Protein AF-A0A0P1GLP6-F1 (afdb_monomer)

Foldseek 3Di:
DVVVVVVVVVVVVVVVVLVVLLVVLVCLLVVVVVVLVVCVVVVVVDDQWDFPPVLLVLLVVLSVLLVVLSVVLVVLVVVQVPDDPPDPVVVVSVVCNVVSSVVSNVSSVVSNVVSVVSRVVRTDGD

Secondary structure (DSSP, 8-state):
-HHHHHHHHHHHHHHHHHHHHHHHHHHHHHHHHHHHHHHHHHHHHH-SEE--HHHHHHHHHHHHHHHHHHHHHHHHHHHHHHSPTTSHHHHHHHHHHHHHHHHHHHHHHHHHHHHHHHHHHH-EE-

Solvent-accessible surface area (backbone atoms only — not comparable to full-atom values): 6677 Å² total; per-residue (Å²): 124,77,62,63,64,54,51,54,52,51,54,53,50,50,51,52,52,48,52,52,50,50,51,52,50,52,49,50,53,52,49,52,52,49,53,50,51,53,50,54,59,45,48,76,72,73,57,73,55,56,63,52,68,68,36,54,53,51,16,53,50,25,41,48,50,16,51,50,32,46,53,50,36,50,51,55,54,48,52,51,74,70,44,58,86,88,41,80,63,40,60,54,40,70,70,42,46,64,59,52,40,51,51,26,49,51,51,18,50,51,30,34,52,47,16,52,48,39,46,62,71,34,54,41,75,111

Organism: NCBI:txid340021

Radius of gyration: 19.82 Å; Cα contacts (8 Å, |Δi|>4): 82; chains: 1; bounding box: 40×20×65 Å

Mean predicted aligned error: 9.79 Å

Sequence (126 aa):
MLGENSEISRLEQANTLGLAYLRTMVTLNGGAILALLTFIGNAQAQTAFFVPLHTLRLSLACFLVALVSLLVALVVSYSFTATAPESRYSIFWNRWIVALNSILALMSLVTFALGVLFLLLGTSSK

pLDDT: mean 75.26, std 9.87, range [47.62, 90.25]

Nearest PDB structures (foldseek):
  5wkq-assembly1_A  TM=4.429E-01  e=1.193E+00  Shigella flexneri

Structure (mmCIF, N/CA/C/O backbone):
data_AF-A0A0P1GLP6-F1
#
_entry.id   AF-A0A0P1GLP6-F1
#
loop_
_atom_site.group_PDB
_atom_site.id
_atom_site.type_symbol
_atom_site.label_atom_id
_atom_site.label_alt_id
_atom_site.label_comp_id
_atom_site.label_asym_id
_atom_site.label_entity_id
_atom_site.label_seq_id
_atom_site.pdbx_PDB_ins_code
_atom_site.Cartn_x
_atom_site.Cartn_y
_atom_site.Cartn_z
_atom_site.occupancy
_atom_site.B_iso_or_equiv
_atom_site.auth_seq_id
_atom_site.auth_comp_id
_atom_site.auth_asym_id
_atom_site.auth_atom_id
_atom_site.pdbx_PDB_model_num
ATOM 1 N N . MET A 1 1 ? 5.410 8.426 -35.850 1.00 51.31 1 MET A N 1
ATOM 2 C CA . MET A 1 1 ? 5.324 9.532 -34.869 1.00 51.31 1 MET A CA 1
ATOM 3 C C . MET A 1 1 ? 4.026 9.563 -34.045 1.00 51.31 1 MET A C 1
ATOM 5 O O . MET A 1 1 ? 4.017 10.238 -33.031 1.00 51.31 1 MET A O 1
ATOM 9 N N . LEU A 1 2 ? 2.953 8.826 -34.382 1.00 54.62 2 LEU A N 1
ATOM 10 C CA . LEU A 1 2 ? 1.728 8.790 -33.549 1.00 54.62 2 LEU A CA 1
ATOM 11 C C . LEU A 1 2 ? 1.800 7.849 -32.324 1.00 54.62 2 LEU A C 1
ATOM 13 O O . LEU A 1 2 ? 1.033 8.028 -31.385 1.00 54.62 2 LEU A O 1
ATOM 17 N N . GLY A 1 3 ? 2.708 6.865 -32.310 1.00 53.06 3 GLY A N 1
ATOM 18 C CA . GLY A 1 3 ? 2.832 5.899 -31.206 1.00 53.06 3 GLY A CA 1
ATOM 19 C C . GLY A 1 3 ? 3.500 6.463 -29.947 1.00 53.06 3 GLY A C 1
ATOM 20 O O . GLY A 1 3 ? 3.042 6.193 -28.840 1.00 53.06 3 GLY A O 1
ATOM 21 N N . GLU A 1 4 ? 4.510 7.316 -30.119 1.00 52.94 4 GLU A N 1
ATOM 22 C CA . GLU A 1 4 ? 5.358 7.838 -29.035 1.00 52.94 4 GLU A CA 1
ATOM 23 C C . GLU A 1 4 ? 4.574 8.741 -28.064 1.00 52.94 4 GLU A C 1
ATOM 25 O O . GLU A 1 4 ? 4.648 8.573 -26.850 1.00 52.94 4 GLU A O 1
ATOM 30 N N . ASN A 1 5 ? 3.689 9.600 -28.589 1.00 56.19 5 ASN A N 1
ATOM 31 C CA . ASN A 1 5 ? 2.793 10.422 -27.763 1.00 56.19 5 ASN A CA 1
ATOM 32 C C . ASN A 1 5 ? 1.776 9.588 -26.959 1.00 56.19 5 ASN A C 1
ATOM 34 O O . ASN A 1 5 ? 1.352 10.001 -25.881 1.00 56.19 5 ASN A O 1
ATOM 38 N N . SER A 1 6 ? 1.379 8.412 -27.460 1.00 59.75 6 SER A N 1
ATOM 39 C CA . SER A 1 6 ? 0.425 7.539 -26.761 1.00 59.75 6 SER A CA 1
ATOM 40 C C . SER A 1 6 ? 1.073 6.746 -25.619 1.00 59.75 6 SER A C 1
ATOM 42 O O . SER A 1 6 ? 0.432 6.517 -24.592 1.00 59.75 6 SER A O 1
ATOM 44 N N . GLU A 1 7 ? 2.347 6.365 -25.762 1.00 58.94 7 GLU A N 1
ATOM 45 C CA . GLU A 1 7 ? 3.100 5.661 -24.718 1.00 58.94 7 GLU A CA 1
ATOM 46 C C . GLU A 1 7 ? 3.479 6.586 -23.561 1.00 58.94 7 GLU A C 1
ATOM 48 O O . GLU A 1 7 ? 3.281 6.213 -22.403 1.00 58.94 7 GLU A O 1
ATOM 53 N N . ILE A 1 8 ? 3.920 7.815 -23.861 1.00 60.88 8 ILE A N 1
ATOM 54 C CA . ILE A 1 8 ? 4.206 8.841 -22.845 1.00 60.88 8 ILE A CA 1
ATOM 55 C C . ILE A 1 8 ? 2.944 9.125 -22.013 1.00 60.88 8 ILE A C 1
ATOM 57 O O . ILE A 1 8 ? 2.999 9.123 -20.784 1.00 60.88 8 ILE A O 1
ATOM 61 N N . SER A 1 9 ? 1.781 9.245 -22.664 1.00 70.31 9 SER A N 1
ATOM 62 C CA . SER A 1 9 ? 0.500 9.479 -21.983 1.00 70.31 9 SER A CA 1
ATOM 63 C C . SER A 1 9 ? 0.098 8.342 -21.030 1.00 70.31 9 SER A C 1
ATOM 65 O O . SER A 1 9 ? -0.396 8.599 -19.930 1.00 70.31 9 SER A O 1
ATOM 67 N N . ARG A 1 10 ? 0.342 7.079 -21.407 1.00 68.19 10 ARG A N 1
ATOM 68 C CA . ARG A 1 10 ? 0.043 5.913 -20.556 1.00 68.19 10 ARG A CA 1
ATOM 69 C C . ARG A 1 10 ? 0.958 5.825 -19.339 1.00 68.19 10 ARG A C 1
ATOM 71 O O . ARG A 1 10 ? 0.479 5.533 -18.244 1.00 68.19 10 ARG A O 1
ATOM 78 N N . LEU A 1 11 ? 2.253 6.080 -19.520 1.00 67.50 11 LEU A N 1
ATOM 79 C CA . LEU A 1 11 ? 3.228 6.120 -18.427 1.00 67.50 11 LEU A CA 1
ATOM 80 C C . LEU A 1 11 ? 2.903 7.233 -17.427 1.00 67.50 11 LEU A C 1
ATOM 82 O O . LEU A 1 11 ? 2.933 7.013 -16.216 1.00 67.50 11 LEU A O 1
ATOM 86 N N . GLU A 1 12 ? 2.534 8.409 -17.925 1.00 71.50 12 GLU A N 1
ATOM 87 C CA . GLU A 1 12 ? 2.179 9.550 -17.087 1.00 71.50 12 GLU A CA 1
ATOM 88 C C . GLU A 1 12 ? 0.878 9.311 -16.303 1.00 71.50 12 GLU A C 1
ATOM 90 O O . GLU A 1 12 ? 0.833 9.582 -15.099 1.00 71.50 12 GLU A O 1
ATOM 95 N N . GLN A 1 13 ? -0.136 8.699 -16.931 1.00 68.19 13 GLN A N 1
ATOM 96 C CA . GLN A 1 13 ? -1.357 8.240 -16.251 1.00 68.19 13 GLN A CA 1
ATOM 97 C C . GLN A 1 13 ? -1.070 7.184 -15.179 1.00 68.19 13 GLN A C 1
ATOM 99 O O . GLN A 1 13 ? -1.605 7.263 -14.072 1.00 68.19 13 GLN A O 1
ATOM 104 N N . ALA A 1 14 ? -0.216 6.202 -15.476 1.00 68.38 14 ALA A N 1
ATOM 105 C CA . ALA A 1 14 ? 0.166 5.176 -14.510 1.00 68.38 14 ALA A CA 1
ATOM 106 C C . ALA A 1 14 ? 0.893 5.783 -13.298 1.00 68.38 14 ALA A C 1
ATOM 108 O O . ALA A 1 14 ? 0.600 5.417 -12.160 1.00 68.38 14 ALA A O 1
ATOM 109 N N . ASN A 1 15 ? 1.776 6.762 -13.521 1.00 69.56 15 ASN A N 1
ATOM 110 C CA . ASN A 1 15 ? 2.459 7.482 -12.446 1.00 69.56 15 ASN A CA 1
ATOM 111 C C . ASN A 1 15 ? 1.499 8.313 -11.589 1.00 69.56 15 ASN A C 1
ATOM 113 O O . ASN A 1 15 ? 1.605 8.292 -10.361 1.00 69.56 15 ASN A O 1
ATOM 117 N N . THR A 1 16 ? 0.542 9.020 -12.197 1.00 71.88 16 THR A N 1
ATOM 118 C CA . THR A 1 16 ? -0.452 9.802 -11.438 1.00 71.88 16 THR A CA 1
ATOM 119 C C . THR A 1 16 ? -1.375 8.904 -10.623 1.00 71.88 16 THR A C 1
ATOM 121 O O . THR A 1 16 ? -1.616 9.192 -9.450 1.00 71.88 16 THR A O 1
ATOM 124 N N . LEU A 1 17 ? -1.842 7.792 -11.198 1.00 70.75 17 LEU A N 1
ATOM 125 C CA . LEU A 1 17 ? -2.632 6.787 -10.483 1.00 70.75 17 LEU A CA 1
ATOM 126 C C . LEU A 1 17 ? -1.839 6.156 -9.334 1.00 70.75 17 LEU A C 1
ATOM 128 O O . LEU A 1 17 ? -2.360 6.040 -8.226 1.00 70.75 17 LEU A O 1
ATOM 132 N N . GLY A 1 18 ? -0.570 5.810 -9.567 1.00 70.69 18 GLY A N 1
ATOM 133 C CA . GLY A 1 18 ? 0.327 5.284 -8.540 1.00 70.69 18 GLY A CA 1
ATOM 134 C C . GLY A 1 18 ? 0.522 6.266 -7.384 1.00 70.69 18 GLY A C 1
ATOM 135 O O . GLY A 1 18 ? 0.317 5.907 -6.226 1.00 70.69 18 GLY A O 1
ATOM 136 N N . LEU A 1 19 ? 0.834 7.531 -7.677 1.00 73.38 19 LEU A N 1
ATOM 137 C CA . LEU A 1 19 ? 0.977 8.586 -6.666 1.00 73.38 19 LEU A CA 1
ATOM 138 C C . LEU A 1 19 ? -0.322 8.848 -5.899 1.00 73.38 19 LEU A C 1
ATOM 140 O O . LEU A 1 19 ? -0.291 8.995 -4.676 1.00 73.38 19 LEU A O 1
ATOM 144 N N . ALA A 1 20 ? -1.465 8.879 -6.587 1.00 70.56 20 ALA A N 1
ATOM 145 C CA . ALA A 1 20 ? -2.768 9.043 -5.950 1.00 70.56 20 ALA A CA 1
ATOM 146 C C . ALA A 1 20 ? -3.094 7.866 -5.019 1.00 70.56 20 ALA A C 1
ATOM 148 O O . ALA A 1 20 ? -3.548 8.078 -3.892 1.00 70.56 20 ALA A O 1
ATOM 149 N N . TYR A 1 21 ? -2.805 6.637 -5.450 1.00 69.69 21 TYR A N 1
ATOM 150 C CA . TYR A 1 21 ? -2.985 5.429 -4.650 1.00 69.69 21 TYR A CA 1
ATOM 151 C C . TYR A 1 21 ? -2.112 5.445 -3.390 1.00 69.69 21 TYR A C 1
ATOM 153 O O . TYR A 1 21 ? -2.613 5.243 -2.284 1.00 69.69 21 TYR A O 1
ATOM 161 N N . LEU A 1 22 ? -0.824 5.770 -3.535 1.00 69.94 22 LEU A N 1
ATOM 162 C CA . LEU A 1 22 ? 0.113 5.885 -2.416 1.00 69.94 22 LEU A CA 1
ATOM 163 C C . LEU A 1 22 ? -0.323 6.947 -1.415 1.00 69.94 22 LEU A C 1
ATOM 165 O O . LEU A 1 22 ? -0.356 6.686 -0.214 1.00 69.94 22 LEU A O 1
ATOM 169 N N . ARG A 1 23 ? -0.703 8.131 -1.906 1.00 73.38 23 ARG A N 1
ATOM 170 C CA . ARG A 1 23 ? -1.202 9.220 -1.065 1.00 73.38 23 ARG A CA 1
ATOM 171 C C . ARG A 1 23 ? -2.428 8.776 -0.278 1.00 73.38 23 ARG A C 1
ATOM 173 O O . ARG A 1 23 ? -2.456 8.934 0.935 1.00 73.38 23 ARG A O 1
ATOM 180 N N . THR A 1 24 ? -3.392 8.161 -0.959 1.00 71.31 24 THR A N 1
ATOM 181 C CA . THR A 1 24 ? -4.624 7.649 -0.346 1.00 71.31 24 THR A CA 1
ATOM 182 C C . THR A 1 24 ? -4.312 6.621 0.735 1.00 71.31 24 THR A C 1
ATOM 184 O O . THR A 1 24 ? -4.822 6.725 1.846 1.00 71.31 24 THR A O 1
ATOM 187 N N . MET A 1 25 ? -3.425 5.668 0.457 1.00 68.31 25 MET A N 1
ATOM 188 C CA . MET A 1 25 ? -3.054 4.636 1.421 1.00 68.31 25 MET A CA 1
ATOM 189 C C . MET A 1 25 ? -2.287 5.182 2.628 1.00 68.31 25 MET A C 1
ATOM 191 O O . MET A 1 25 ? -2.567 4.776 3.755 1.00 68.31 25 MET A O 1
ATOM 195 N N . VAL A 1 26 ? -1.348 6.112 2.431 1.00 74.06 26 VAL A N 1
ATOM 196 C CA . VAL A 1 26 ? -0.635 6.769 3.539 1.00 74.06 26 VAL A CA 1
ATOM 197 C C . VAL A 1 26 ? -1.612 7.577 4.392 1.00 74.06 26 VAL A C 1
ATOM 199 O O . VAL A 1 26 ? -1.566 7.489 5.617 1.00 74.06 26 VAL A O 1
ATOM 202 N N . THR A 1 27 ? -2.540 8.309 3.770 1.00 78.94 27 THR A N 1
ATOM 203 C CA . THR A 1 27 ? -3.580 9.060 4.484 1.00 78.94 27 THR A CA 1
ATOM 204 C C . THR A 1 27 ? -4.536 8.138 5.240 1.00 78.94 27 THR A C 1
ATOM 206 O O . THR A 1 27 ? -4.857 8.433 6.387 1.00 78.94 27 THR A O 1
ATOM 209 N N . LEU A 1 28 ? -4.952 7.008 4.659 1.00 72.56 28 LEU A N 1
ATOM 210 C CA . LEU A 1 28 ? -5.812 6.027 5.331 1.00 72.56 28 LEU A CA 1
ATOM 211 C C . LEU A 1 28 ? -5.113 5.378 6.530 1.00 72.56 28 LEU A C 1
ATOM 213 O O . LEU A 1 28 ? -5.697 5.318 7.608 1.00 72.56 28 LEU A O 1
ATOM 217 N N . ASN A 1 29 ? -3.857 4.948 6.378 1.00 74.38 29 ASN A N 1
ATOM 218 C CA . ASN A 1 29 ? -3.087 4.364 7.479 1.00 74.38 29 ASN A CA 1
ATOM 219 C C . ASN A 1 29 ? -2.787 5.395 8.576 1.00 74.38 29 ASN A C 1
ATOM 221 O O . ASN A 1 29 ? -2.995 5.117 9.755 1.00 74.38 29 ASN A O 1
ATOM 225 N N . GLY A 1 30 ? -2.363 6.606 8.204 1.00 73.25 30 GLY A N 1
ATOM 226 C CA . GLY A 1 30 ? -2.125 7.696 9.154 1.00 73.25 30 GLY A CA 1
ATOM 227 C C . GLY A 1 30 ? -3.400 8.128 9.882 1.00 73.25 30 GLY A C 1
ATOM 228 O O . GLY A 1 30 ? -3.390 8.298 11.099 1.00 73.25 30 GLY A O 1
ATOM 229 N N . GLY A 1 31 ? -4.517 8.234 9.157 1.00 75.44 31 GLY A N 1
ATOM 230 C CA . GLY A 1 31 ? -5.832 8.537 9.715 1.00 75.44 31 GLY A CA 1
ATOM 231 C C . GLY A 1 31 ? -6.331 7.451 10.667 1.00 75.44 31 GLY A C 1
ATOM 232 O O . GLY A 1 31 ? -6.824 7.775 11.744 1.00 75.44 31 GLY A O 1
ATOM 233 N N . ALA A 1 32 ? -6.141 6.172 10.328 1.00 72.19 32 ALA A N 1
ATOM 234 C CA . ALA A 1 32 ? -6.499 5.052 11.198 1.00 72.19 32 ALA A CA 1
ATOM 235 C C . ALA A 1 32 ? -5.689 5.051 12.504 1.00 72.19 32 ALA A C 1
ATOM 237 O O . ALA A 1 32 ? -6.259 4.853 13.575 1.00 72.19 32 ALA A O 1
ATOM 238 N N . ILE A 1 33 ? -4.380 5.326 12.436 1.00 74.56 33 ILE A N 1
ATOM 239 C CA . ILE A 1 33 ? -3.513 5.433 13.622 1.00 74.56 33 ILE A CA 1
ATOM 240 C C . ILE A 1 33 ? -3.917 6.627 14.493 1.00 74.56 33 ILE A C 1
ATOM 242 O O . ILE A 1 33 ? -4.002 6.489 15.712 1.00 74.56 33 ILE A O 1
ATOM 246 N N . LEU A 1 34 ? -4.194 7.787 13.889 1.00 76.62 34 LEU A N 1
ATOM 247 C CA . LEU A 1 34 ? -4.667 8.961 14.624 1.00 76.62 34 LEU A CA 1
ATOM 248 C C . LEU A 1 34 ? -6.014 8.692 15.294 1.00 76.62 34 LEU A C 1
ATOM 250 O O . LEU A 1 34 ? -6.147 8.955 16.483 1.00 76.62 34 LEU A O 1
ATOM 254 N N . ALA A 1 35 ? -6.975 8.102 14.581 1.00 73.06 35 ALA A N 1
ATOM 255 C CA . ALA A 1 35 ? -8.268 7.727 15.147 1.00 73.06 35 ALA A CA 1
ATOM 256 C C . ALA A 1 35 ? -8.111 6.756 16.330 1.00 73.06 35 ALA A C 1
ATOM 258 O O . ALA A 1 35 ? -8.757 6.937 17.360 1.00 73.06 35 ALA A O 1
ATOM 259 N N . LEU A 1 36 ? -7.206 5.779 16.219 1.00 71.69 36 LEU A N 1
ATOM 260 C CA . LEU A 1 36 ? -6.819 4.872 17.303 1.00 71.69 36 LEU A CA 1
ATOM 261 C C . LEU A 1 36 ? -6.258 5.621 18.515 1.00 71.69 36 LEU A C 1
ATOM 263 O O . LEU A 1 36 ? -6.708 5.399 19.634 1.00 71.69 36 LEU A O 1
ATOM 267 N N . LEU A 1 37 ? -5.283 6.509 18.305 1.00 74.62 37 LEU A N 1
ATOM 268 C CA . LEU A 1 37 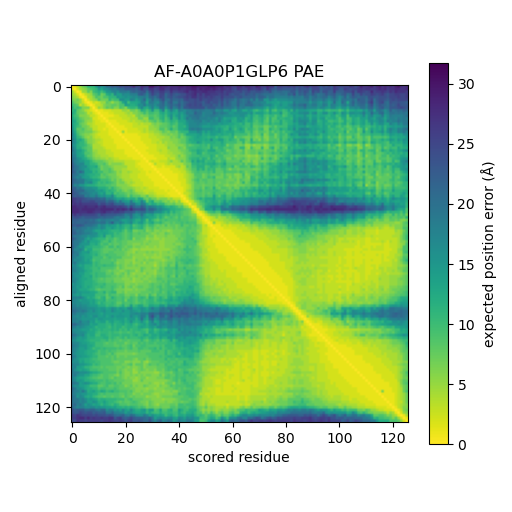? -4.660 7.290 19.375 1.00 74.62 37 LEU A CA 1
ATOM 269 C C . LEU A 1 37 ? -5.667 8.216 20.054 1.00 74.62 37 LEU A C 1
ATOM 271 O O . LEU A 1 37 ? -5.695 8.294 21.279 1.00 74.62 37 LEU A O 1
ATOM 275 N N . THR A 1 38 ? -6.526 8.873 19.276 1.00 75.19 38 THR A N 1
ATOM 276 C CA . THR A 1 38 ? -7.620 9.697 19.791 1.00 75.19 38 THR A CA 1
ATOM 277 C C . THR A 1 38 ? -8.609 8.856 20.590 1.00 75.19 38 THR A C 1
ATOM 279 O O . THR A 1 38 ? -9.013 9.263 21.677 1.00 75.19 38 THR A O 1
ATOM 282 N N . PHE A 1 39 ? -8.965 7.664 20.104 1.00 70.12 39 PHE A N 1
ATOM 283 C CA . PHE A 1 39 ? -9.840 6.747 20.827 1.00 70.12 39 PHE A CA 1
ATOM 284 C C . PHE A 1 39 ? -9.212 6.295 22.151 1.00 70.12 39 PHE A C 1
ATOM 286 O O . PHE A 1 39 ? -9.877 6.348 23.178 1.00 70.12 39 PHE A O 1
ATOM 293 N N . ILE A 1 40 ? -7.928 5.924 22.166 1.00 70.94 40 ILE A N 1
ATOM 294 C CA . ILE A 1 40 ? -7.199 5.539 23.387 1.00 70.94 40 ILE A CA 1
ATOM 295 C C . ILE A 1 40 ? -7.106 6.715 24.368 1.00 70.94 40 ILE A C 1
ATOM 297 O O . ILE A 1 40 ? -7.365 6.541 25.559 1.00 70.94 40 ILE A O 1
ATOM 301 N N . GLY A 1 41 ? -6.763 7.909 23.877 1.00 68.94 41 GLY A N 1
ATOM 302 C CA . GLY A 1 41 ? -6.665 9.122 24.690 1.00 68.94 41 GLY A CA 1
ATOM 303 C C . GLY A 1 41 ? -7.998 9.488 25.343 1.00 68.94 41 GLY A C 1
ATOM 304 O O . GLY A 1 41 ? -8.042 9.783 26.534 1.00 68.94 41 GLY A O 1
ATOM 305 N N . ASN A 1 42 ? -9.101 9.372 24.598 1.00 68.75 42 ASN A N 1
ATOM 306 C CA . ASN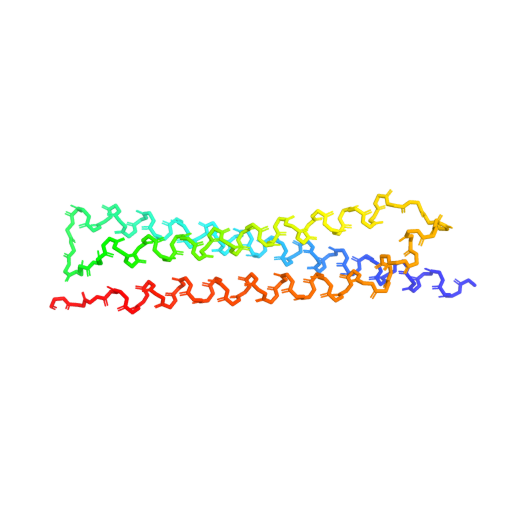 A 1 42 ? -10.444 9.599 25.129 1.00 68.75 42 ASN A CA 1
ATOM 307 C C . ASN A 1 42 ? -10.925 8.455 26.033 1.00 68.75 42 ASN A C 1
ATOM 309 O O . ASN A 1 42 ? -11.606 8.711 27.026 1.00 68.75 42 ASN A O 1
ATOM 313 N N . ALA A 1 43 ? -10.544 7.206 25.748 1.00 62.16 43 ALA A N 1
ATOM 314 C CA . ALA A 1 43 ? -10.908 6.055 26.569 1.00 62.16 43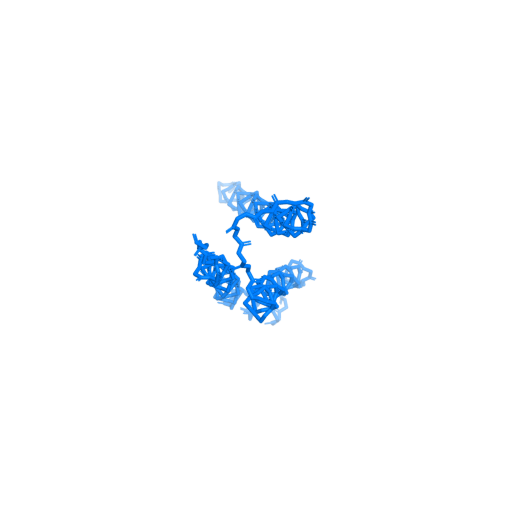 ALA A CA 1
ATOM 315 C C . ALA A 1 43 ? -10.329 6.139 27.986 1.00 62.16 43 ALA A C 1
ATOM 317 O O . ALA A 1 43 ? -11.001 5.736 28.936 1.00 62.16 43 ALA A O 1
ATOM 318 N N . GLN A 1 44 ? -9.132 6.718 28.141 1.00 59.84 44 GLN A N 1
ATOM 319 C CA . GLN A 1 44 ? -8.573 7.031 29.459 1.00 59.84 44 GLN A CA 1
ATOM 320 C C . GLN A 1 44 ? -9.302 8.175 30.172 1.00 59.84 44 GLN A C 1
ATOM 322 O O . GLN A 1 44 ? -9.288 8.225 31.400 1.00 59.84 44 GLN A O 1
ATOM 327 N N . ALA A 1 45 ? -9.936 9.081 29.423 1.00 62.44 45 ALA A N 1
ATOM 328 C CA . ALA A 1 45 ? -10.531 10.289 29.973 1.00 62.44 45 ALA A CA 1
ATOM 329 C C . ALA A 1 45 ? -11.971 10.101 30.482 1.00 62.44 45 ALA A C 1
ATOM 331 O O . ALA A 1 45 ? -12.288 10.752 31.471 1.00 62.44 45 ALA A O 1
ATOM 332 N N . GLN A 1 46 ? -12.814 9.254 29.852 1.00 58.12 46 GLN A N 1
ATOM 333 C CA . GLN A 1 46 ? -14.185 8.872 30.288 1.00 58.12 46 GLN A CA 1
ATOM 334 C C . GLN A 1 46 ? -14.949 8.121 29.163 1.00 58.12 46 GLN A C 1
ATOM 336 O O . GLN A 1 46 ? -15.624 8.759 28.357 1.00 58.12 46 GLN A O 1
ATOM 341 N N . THR A 1 47 ? -14.924 6.779 29.072 1.00 54.28 47 T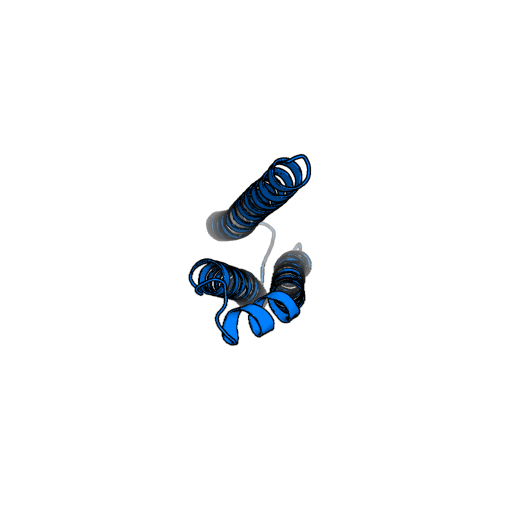HR A N 1
ATOM 342 C CA . THR A 1 47 ? -15.771 6.073 28.069 1.00 54.28 47 THR A CA 1
ATOM 343 C C . THR A 1 47 ? -16.505 4.832 28.589 1.00 54.28 47 THR A C 1
ATOM 345 O O . THR A 1 47 ? -16.012 4.093 29.439 1.00 54.28 47 THR A O 1
ATOM 348 N N . ALA A 1 48 ? -17.707 4.611 28.034 1.00 56.34 48 ALA A N 1
ATOM 349 C CA . ALA A 1 48 ? -18.591 3.458 28.252 1.00 56.34 48 ALA A CA 1
ATOM 350 C C . ALA A 1 48 ? -18.158 2.182 27.494 1.00 56.34 48 ALA A C 1
ATOM 352 O O . ALA A 1 48 ? -18.776 1.131 27.648 1.00 56.34 48 ALA A O 1
ATOM 353 N N . PHE A 1 49 ? -17.093 2.259 26.693 1.00 59.81 49 PHE A N 1
ATOM 354 C CA . PHE A 1 49 ? -16.601 1.164 25.860 1.00 59.81 49 PHE A CA 1
ATOM 355 C C . PHE A 1 49 ? -15.254 0.674 26.384 1.00 59.81 49 PHE A C 1
ATOM 357 O O . PHE A 1 49 ? -14.336 1.462 26.598 1.00 59.81 49 PHE A O 1
ATOM 364 N N . PHE A 1 50 ? -15.126 -0.637 26.585 1.00 65.56 50 PHE A N 1
ATOM 365 C CA . PHE A 1 50 ? -13.857 -1.261 26.949 1.00 65.56 50 PHE A CA 1
ATOM 366 C C . PHE A 1 50 ? -13.290 -1.970 25.723 1.00 65.56 50 PHE A C 1
ATOM 368 O O . PHE A 1 50 ? -13.909 -2.894 25.199 1.00 65.56 50 PHE A O 1
ATOM 375 N N . VAL A 1 51 ? -12.110 -1.545 25.271 1.00 67.38 51 VAL A N 1
ATOM 376 C CA . VAL A 1 51 ? -11.371 -2.251 24.220 1.00 67.38 51 VAL A CA 1
ATOM 377 C C . VAL A 1 51 ? -10.265 -3.067 24.883 1.00 67.38 51 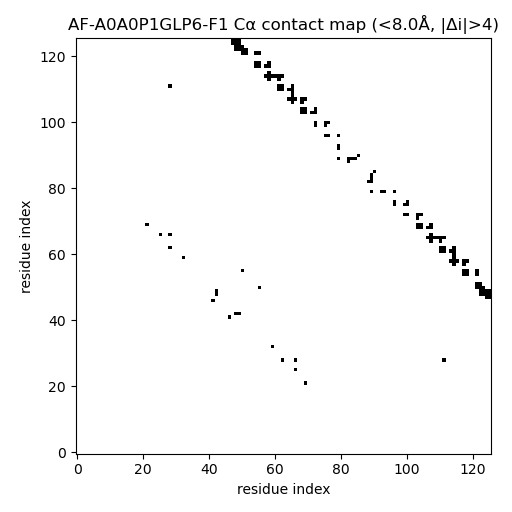VAL A C 1
ATOM 379 O O . VAL A 1 51 ? -9.370 -2.485 25.503 1.00 67.38 51 VAL A O 1
ATOM 382 N N . PRO A 1 52 ? -10.287 -4.405 24.770 1.00 75.38 52 PRO A N 1
ATOM 383 C CA . PRO A 1 52 ? -9.223 -5.228 25.310 1.00 75.38 52 PRO A CA 1
ATOM 384 C C . PRO A 1 52 ? -7.895 -4.901 24.614 1.00 75.38 52 PRO A C 1
ATOM 386 O O . PRO A 1 52 ? -7.801 -4.886 23.385 1.00 75.38 52 PRO A O 1
ATOM 389 N N . LEU A 1 53 ? -6.842 -4.698 25.414 1.00 77.31 53 LEU A N 1
ATOM 390 C CA . LEU A 1 53 ? -5.480 -4.390 24.945 1.00 77.31 53 LEU A CA 1
ATOM 391 C C . LEU A 1 53 ? -4.965 -5.384 23.894 1.00 77.31 53 LEU A C 1
ATOM 393 O O . LEU A 1 53 ? -4.216 -5.006 22.994 1.00 77.31 53 LEU A O 1
ATOM 397 N N . HIS A 1 54 ? -5.377 -6.649 23.995 1.00 78.94 54 HIS A N 1
ATOM 398 C CA . HIS A 1 54 ? -5.022 -7.688 23.033 1.00 78.94 54 HIS A CA 1
ATOM 399 C C . HIS A 1 54 ? -5.504 -7.349 21.614 1.00 78.94 54 HIS A C 1
ATOM 401 O O . HIS A 1 54 ? -4.730 -7.434 20.662 1.00 78.94 54 HIS A O 1
ATOM 407 N N . THR A 1 55 ? -6.756 -6.912 21.473 1.00 81.19 55 THR A N 1
ATOM 408 C CA . THR A 1 55 ? -7.343 -6.595 20.167 1.00 81.19 55 THR A CA 1
ATOM 409 C C . THR A 1 55 ? -6.714 -5.348 19.561 1.00 81.19 55 THR A C 1
ATOM 411 O O . THR A 1 55 ? -6.398 -5.329 18.375 1.00 81.19 55 THR A O 1
ATOM 414 N N . LEU A 1 56 ? -6.417 -4.351 20.396 1.00 79.94 56 LEU A N 1
ATOM 415 C CA . LEU A 1 56 ? -5.704 -3.146 19.983 1.00 79.94 56 LEU A CA 1
ATOM 416 C C . LEU A 1 56 ? -4.311 -3.471 19.414 1.00 79.94 56 LEU A C 1
ATOM 418 O O . LEU A 1 56 ? -3.927 -2.966 18.360 1.00 79.94 56 LEU A O 1
ATOM 422 N N . ARG A 1 57 ? -3.560 -4.350 20.093 1.00 83.06 57 ARG A N 1
ATOM 423 C CA . ARG A 1 57 ? -2.221 -4.774 19.659 1.00 83.06 57 ARG A CA 1
ATOM 424 C C . ARG A 1 57 ? -2.268 -5.525 18.330 1.00 83.06 57 ARG A C 1
ATOM 426 O O . ARG A 1 57 ? -1.392 -5.323 17.492 1.00 83.06 57 ARG A O 1
ATOM 433 N N . LEU A 1 58 ? -3.287 -6.360 18.136 1.00 86.06 58 LEU A N 1
ATOM 434 C CA . LEU A 1 58 ? -3.467 -7.141 16.917 1.00 86.06 58 LEU A CA 1
ATOM 435 C C . LEU A 1 58 ? -3.865 -6.247 15.730 1.00 86.06 58 LEU A C 1
ATOM 437 O O . LEU A 1 58 ? -3.260 -6.354 14.667 1.00 86.06 58 LEU A O 1
ATOM 441 N N . SER A 1 59 ? -4.768 -5.282 15.934 1.00 83.50 59 SER A N 1
ATOM 442 C CA . SER A 1 59 ? -5.097 -4.261 14.929 1.00 83.50 59 SER A CA 1
ATOM 443 C C . SER A 1 59 ? -3.893 -3.406 14.537 1.00 83.50 59 SER A C 1
ATOM 445 O O . SER A 1 59 ? -3.653 -3.197 13.349 1.00 83.50 59 SER A O 1
ATOM 447 N N . LEU A 1 60 ? -3.095 -2.957 15.513 1.00 83.19 60 LEU A N 1
ATOM 448 C CA . LEU A 1 60 ? -1.862 -2.209 15.249 1.00 83.19 60 LEU A CA 1
ATOM 449 C C . LEU A 1 60 ? -0.844 -3.039 14.457 1.00 83.19 60 LEU A C 1
ATOM 451 O O . LEU A 1 60 ? -0.227 -2.519 13.530 1.00 83.19 60 LEU A O 1
ATOM 455 N N . ALA A 1 61 ? -0.690 -4.326 14.780 1.00 86.69 61 ALA A N 1
ATOM 456 C CA . ALA A 1 61 ? 0.173 -5.226 14.019 1.00 86.69 61 ALA A CA 1
ATOM 457 C C . ALA A 1 61 ? -0.322 -5.396 12.572 1.00 86.69 61 ALA A C 1
ATOM 459 O O . ALA A 1 61 ? 0.480 -5.320 11.644 1.00 86.69 61 ALA A O 1
ATOM 460 N N . CYS A 1 62 ? -1.632 -5.550 12.361 1.00 87.94 62 CYS A N 1
ATOM 461 C CA . CYS A 1 62 ? -2.228 -5.606 11.025 1.00 87.94 62 CYS A CA 1
ATOM 462 C C . CYS A 1 62 ? -1.973 -4.325 10.215 1.00 87.94 62 CYS A C 1
ATOM 464 O O . CYS A 1 62 ? -1.559 -4.412 9.059 1.00 87.94 62 CYS A O 1
ATOM 466 N N . PHE A 1 63 ? -2.145 -3.144 10.817 1.00 83.12 63 PHE A N 1
ATOM 467 C CA . PHE A 1 63 ? -1.835 -1.869 10.157 1.00 83.12 63 PHE A CA 1
ATOM 468 C C . PHE A 1 63 ? -0.348 -1.718 9.839 1.00 83.12 63 PHE A C 1
ATOM 470 O O . PHE A 1 63 ? 0.008 -1.230 8.767 1.00 83.12 63 PHE A O 1
ATOM 477 N N . LEU A 1 64 ? 0.532 -2.192 10.722 1.00 85.00 64 LEU A N 1
ATOM 478 C CA . LEU A 1 64 ? 1.967 -2.190 10.462 1.00 85.00 64 LEU A CA 1
ATOM 479 C C . LEU A 1 64 ? 2.320 -3.072 9.257 1.00 85.00 64 LEU A C 1
ATOM 481 O O . LEU A 1 64 ? 3.076 -2.637 8.392 1.00 85.00 64 LEU A O 1
ATOM 485 N N . VAL A 1 65 ? 1.751 -4.279 9.159 1.00 88.25 65 VAL A N 1
ATOM 486 C CA . VAL A 1 65 ? 1.958 -5.165 7.999 1.00 88.25 65 VAL A CA 1
ATOM 487 C C . VAL A 1 65 ? 1.437 -4.516 6.716 1.00 88.25 65 VAL A C 1
ATOM 489 O O . VAL A 1 65 ? 2.131 -4.549 5.697 1.00 88.25 65 VAL A O 1
ATOM 492 N N . ALA A 1 66 ? 0.270 -3.865 6.769 1.00 84.00 66 ALA A N 1
ATOM 493 C CA . ALA A 1 66 ? -0.286 -3.147 5.627 1.00 84.00 66 ALA A CA 1
ATOM 494 C C . ALA A 1 66 ? 0.667 -2.056 5.115 1.00 84.00 66 ALA A C 1
ATOM 496 O O . ALA A 1 66 ? 0.910 -1.956 3.907 1.00 84.00 66 ALA A O 1
ATOM 497 N N . LEU A 1 67 ? 1.245 -1.280 6.037 1.00 82.88 67 LEU A N 1
ATOM 498 C CA . LEU A 1 67 ? 2.193 -0.208 5.743 1.00 82.88 67 LEU A CA 1
ATOM 499 C C . LEU A 1 67 ? 3.511 -0.756 5.183 1.00 82.88 67 LEU A C 1
ATOM 501 O O . LEU A 1 67 ? 3.997 -0.266 4.164 1.00 82.88 67 LEU A O 1
ATOM 505 N N . VAL A 1 68 ? 4.073 -1.797 5.802 1.00 86.81 68 VAL A N 1
ATOM 506 C CA . VAL A 1 68 ? 5.316 -2.430 5.334 1.00 86.81 68 VAL A CA 1
ATOM 507 C C . VAL A 1 68 ? 5.138 -3.011 3.932 1.00 86.81 68 VAL A C 1
ATOM 509 O O . VAL A 1 68 ? 5.981 -2.768 3.073 1.00 86.81 68 VAL A O 1
ATOM 512 N N . SER A 1 69 ? 4.029 -3.708 3.657 1.00 86.31 69 SER A N 1
ATOM 513 C CA . SER A 1 69 ? 3.735 -4.240 2.317 1.00 86.31 69 SER A CA 1
ATOM 514 C C . SER A 1 69 ? 3.712 -3.134 1.256 1.00 86.31 69 SER A C 1
ATOM 516 O O . SER A 1 69 ? 4.245 -3.292 0.157 1.00 86.31 69 SER A O 1
ATOM 518 N N . LEU A 1 70 ? 3.154 -1.974 1.606 1.00 82.81 70 LEU A N 1
ATOM 519 C CA . LEU A 1 70 ? 3.088 -0.823 0.715 1.00 82.81 70 LEU A CA 1
ATOM 520 C C . LEU A 1 70 ? 4.461 -0.179 0.472 1.00 82.81 70 LEU A C 1
ATOM 522 O O . LEU A 1 70 ? 4.776 0.179 -0.663 1.00 82.81 70 LEU A O 1
ATOM 526 N N . LEU A 1 71 ? 5.302 -0.079 1.506 1.00 82.69 71 LEU A N 1
ATOM 527 C CA . LEU A 1 71 ? 6.694 0.356 1.354 1.00 82.69 71 LEU A CA 1
ATOM 528 C C . LEU A 1 71 ? 7.493 -0.605 0.466 1.00 82.69 71 LEU A C 1
ATOM 530 O O . LEU A 1 71 ? 8.275 -0.160 -0.370 1.00 82.69 71 LEU A O 1
ATOM 534 N N . VAL A 1 72 ? 7.271 -1.915 0.589 1.00 85.12 72 VAL A N 1
ATOM 535 C CA . VAL A 1 72 ? 7.910 -2.902 -0.292 1.00 85.12 72 VAL A CA 1
ATOM 536 C C . VAL A 1 72 ? 7.447 -2.716 -1.740 1.00 85.12 72 VAL A C 1
ATOM 538 O O . VAL A 1 72 ? 8.288 -2.691 -2.636 1.00 85.12 72 VAL A O 1
ATOM 541 N N . ALA A 1 73 ? 6.151 -2.500 -1.990 1.00 84.19 73 ALA A N 1
ATOM 542 C CA . ALA A 1 73 ? 5.630 -2.225 -3.337 1.00 84.19 73 ALA A CA 1
ATOM 543 C C . ALA A 1 73 ? 6.250 -0.957 -3.957 1.00 84.19 73 ALA A C 1
ATOM 545 O O . ALA A 1 73 ? 6.586 -0.914 -5.144 1.00 84.19 73 ALA A O 1
ATOM 546 N N . LEU A 1 74 ? 6.473 0.071 -3.137 1.00 80.12 74 LEU A N 1
ATOM 547 C CA . LEU A 1 74 ? 7.195 1.278 -3.534 1.00 80.12 74 LEU A CA 1
ATOM 548 C C . LEU A 1 74 ? 8.639 0.991 -3.943 1.00 80.12 74 LEU A C 1
ATOM 550 O O . LEU A 1 74 ? 9.074 1.441 -5.000 1.00 80.12 74 LEU A O 1
ATOM 554 N N . VAL A 1 75 ? 9.373 0.228 -3.133 1.00 81.31 75 VAL A N 1
ATOM 555 C CA . VAL A 1 75 ? 10.770 -0.136 -3.415 1.00 81.31 75 VAL A CA 1
ATOM 556 C C . VAL A 1 75 ? 10.874 -0.973 -4.689 1.00 81.31 75 VAL A C 1
ATOM 558 O O . VAL A 1 75 ? 11.763 -0.734 -5.505 1.00 81.31 75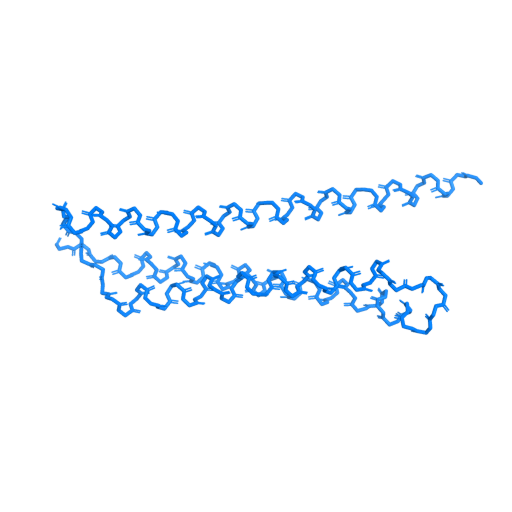 VAL A O 1
ATOM 561 N N . VAL A 1 76 ? 9.950 -1.913 -4.898 1.00 83.50 76 VAL A N 1
ATOM 562 C CA . VAL A 1 76 ? 9.824 -2.724 -6.123 1.00 83.50 76 VAL A CA 1
ATOM 563 C C . VAL A 1 76 ? 9.605 -1.818 -7.337 1.00 83.50 76 VAL A C 1
ATOM 565 O O . VAL A 1 76 ? 10.313 -1.935 -8.336 1.00 83.50 76 VAL A O 1
ATOM 568 N N . SER A 1 77 ? 8.677 -0.866 -7.231 1.00 79.75 77 SER A N 1
ATOM 569 C CA . SER A 1 77 ? 8.377 0.084 -8.307 1.00 79.75 77 SER A CA 1
ATOM 570 C C . SER A 1 77 ? 9.555 1.008 -8.616 1.00 79.75 77 SER A C 1
ATOM 572 O O . SER A 1 77 ? 9.893 1.212 -9.778 1.00 79.75 77 SER A O 1
ATOM 574 N N . TYR A 1 78 ? 10.232 1.515 -7.585 1.00 77.00 78 TYR A N 1
ATOM 575 C CA . TYR A 1 78 ? 11.428 2.339 -7.743 1.00 77.00 78 TYR A CA 1
ATOM 576 C C . TYR A 1 78 ? 12.575 1.554 -8.387 1.00 77.00 78 TYR A C 1
ATOM 578 O O . TYR A 1 78 ? 13.241 2.058 -9.287 1.00 77.00 78 TYR A O 1
ATOM 586 N N . SER A 1 79 ? 12.775 0.303 -7.967 1.00 78.81 79 SER A N 1
ATOM 587 C CA . SER A 1 79 ? 13.821 -0.575 -8.500 1.00 78.81 79 SER A CA 1
ATOM 588 C C . SER A 1 79 ? 13.628 -0.851 -9.991 1.00 78.81 79 SER A C 1
ATOM 590 O O . SER A 1 79 ? 14.605 -0.891 -10.736 1.00 78.81 79 SER A O 1
ATOM 592 N N . PHE A 1 80 ? 12.382 -0.983 -10.453 1.00 78.81 80 PHE A N 1
ATOM 593 C CA . PHE A 1 80 ? 12.080 -1.058 -11.882 1.00 78.81 80 PHE A CA 1
ATOM 594 C C . PHE A 1 80 ? 12.437 0.229 -12.623 1.00 78.81 80 PHE A C 1
ATOM 596 O O . PHE A 1 80 ? 13.157 0.159 -13.614 1.00 78.81 80 PHE A O 1
ATOM 603 N N . THR A 1 81 ? 12.005 1.389 -12.124 1.00 73.81 81 THR A N 1
ATOM 604 C CA . THR A 1 81 ? 12.300 2.689 -12.751 1.00 73.81 81 THR A CA 1
ATOM 605 C C . THR A 1 81 ? 13.800 2.992 -12.790 1.00 73.81 81 THR A C 1
ATOM 607 O O . THR A 1 81 ? 14.284 3.593 -13.743 1.00 73.81 81 THR A O 1
ATOM 610 N N . ALA A 1 82 ? 14.552 2.565 -11.772 1.00 76.19 82 ALA A N 1
ATOM 611 C CA . ALA A 1 82 ? 16.001 2.739 -11.701 1.00 76.19 82 ALA A CA 1
ATOM 612 C C . ALA A 1 82 ? 16.787 1.734 -12.566 1.00 76.19 82 ALA A C 1
ATOM 614 O O . ALA A 1 82 ? 17.981 1.926 -12.799 1.00 76.19 82 ALA A O 1
ATOM 615 N N . THR A 1 83 ? 16.155 0.651 -13.034 1.00 79.12 83 THR A N 1
ATOM 616 C CA . THR A 1 83 ? 16.821 -0.356 -13.869 1.00 79.12 83 THR A CA 1
ATOM 617 C C . THR A 1 83 ? 16.960 0.159 -15.301 1.00 79.12 83 THR A C 1
ATOM 619 O O . THR A 1 83 ? 15.976 0.543 -15.927 1.00 79.12 83 THR A O 1
ATOM 622 N N . ALA A 1 84 ? 18.181 0.119 -15.845 1.00 74.69 84 ALA A N 1
ATOM 623 C CA . ALA A 1 84 ? 18.452 0.579 -17.203 1.00 74.69 84 ALA A CA 1
ATOM 624 C C . ALA A 1 84 ? 17.576 -0.155 -18.247 1.00 74.69 84 ALA A C 1
ATOM 626 O O . ALA A 1 84 ? 17.516 -1.401 -18.223 1.00 74.69 84 ALA A O 1
ATOM 627 N N . PRO A 1 85 ? 16.929 0.589 -19.170 1.00 66.25 85 PRO A N 1
ATOM 628 C CA . PRO A 1 85 ? 16.241 -0.004 -20.309 1.00 66.25 85 PRO A CA 1
ATOM 629 C C . PRO A 1 85 ? 17.271 -0.783 -21.141 1.00 66.25 85 PRO A C 1
ATOM 631 O O . PRO A 1 85 ? 18.408 -0.345 -21.268 1.00 66.25 85 PRO A O 1
ATOM 634 N N . GLU A 1 86 ? 16.897 -1.963 -21.643 1.00 74.12 86 GLU A N 1
ATOM 635 C CA . GLU A 1 86 ? 17.745 -2.938 -22.376 1.00 74.12 86 GLU A CA 1
ATOM 636 C C . GLU A 1 86 ? 18.562 -3.954 -21.551 1.00 74.12 86 GLU A C 1
ATOM 638 O O . GLU A 1 86 ? 19.129 -4.894 -22.111 1.00 74.12 86 GLU A O 1
ATOM 643 N N . SER A 1 87 ? 18.576 -3.879 -20.217 1.00 75.69 87 SER A N 1
ATOM 644 C CA . SER A 1 87 ? 19.211 -4.938 -19.412 1.00 75.69 87 SER A CA 1
ATOM 645 C C . SER A 1 87 ? 18.368 -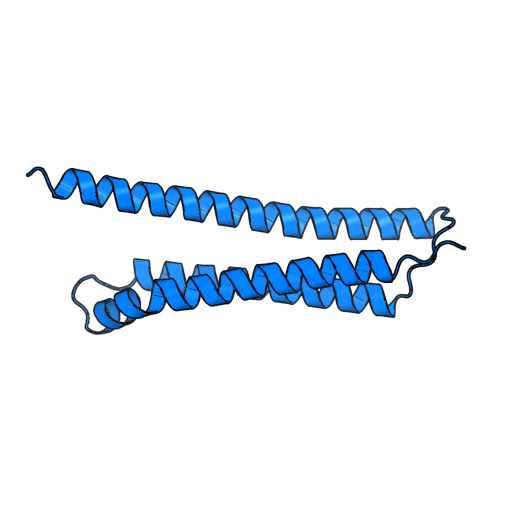6.230 -19.362 1.00 75.69 87 SER A C 1
ATOM 647 O O . SER A 1 87 ? 17.138 -6.188 -19.384 1.00 75.69 87 SER A O 1
ATOM 649 N N . ARG A 1 88 ? 18.994 -7.411 -19.191 1.00 76.88 88 ARG A N 1
ATOM 650 C CA . ARG A 1 88 ? 18.260 -8.682 -18.936 1.00 76.88 88 ARG A CA 1
ATOM 651 C C . ARG A 1 88 ? 17.299 -8.580 -17.740 1.00 76.88 88 ARG A C 1
ATOM 653 O O . ARG A 1 88 ? 16.266 -9.246 -17.720 1.00 76.88 88 ARG A O 1
ATOM 660 N N . TYR A 1 89 ? 17.625 -7.728 -16.770 1.00 76.88 89 TYR A N 1
ATOM 661 C CA . TYR A 1 89 ? 16.790 -7.447 -15.604 1.00 76.88 89 TYR A CA 1
ATOM 662 C C . TYR A 1 89 ? 15.530 -6.640 -15.957 1.00 76.88 89 TYR A C 1
ATOM 664 O O . TYR A 1 89 ? 14.491 -6.863 -15.344 1.00 76.88 89 TYR A O 1
ATOM 672 N N . SER A 1 90 ? 15.570 -5.781 -16.983 1.00 75.19 90 SER A N 1
ATOM 673 C CA . SER A 1 90 ? 14.399 -5.035 -17.472 1.00 75.19 90 SER A CA 1
ATOM 674 C C . SER A 1 90 ? 13.282 -5.969 -17.955 1.00 75.19 90 SER A C 1
ATOM 676 O O . SER A 1 90 ? 12.126 -5.777 -17.586 1.00 75.19 90 SER A O 1
ATOM 678 N N . ILE A 1 91 ? 13.615 -7.040 -18.689 1.00 79.19 91 ILE A N 1
ATOM 679 C CA . ILE A 1 91 ? 12.632 -8.029 -19.178 1.00 79.19 91 ILE A CA 1
ATOM 680 C C . ILE A 1 91 ? 11.969 -8.771 -18.009 1.00 79.19 91 ILE A C 1
ATOM 682 O O . ILE A 1 91 ? 10.754 -8.983 -18.010 1.00 79.19 91 ILE A O 1
ATOM 686 N N . PHE A 1 92 ? 12.761 -9.149 -16.998 1.00 82.88 92 PHE A N 1
ATOM 687 C CA . PHE A 1 92 ? 12.243 -9.763 -15.776 1.00 82.88 92 PHE A CA 1
ATOM 688 C C . PHE A 1 92 ? 11.260 -8.825 -15.072 1.00 82.88 92 PHE A C 1
ATOM 690 O O . PHE A 1 92 ? 10.122 -9.218 -14.805 1.00 82.88 92 PHE A O 1
ATOM 697 N N . TRP A 1 93 ? 11.664 -7.578 -14.828 1.00 80.50 93 TRP A N 1
ATOM 698 C CA . TRP A 1 93 ? 10.804 -6.611 -14.163 1.00 80.50 93 TRP A CA 1
ATOM 699 C C . TRP A 1 93 ? 9.528 -6.325 -14.952 1.00 80.50 93 TRP A C 1
ATOM 701 O O . TRP A 1 93 ? 8.459 -6.357 -14.356 1.00 80.50 93 TRP A O 1
ATOM 711 N N . ASN A 1 94 ? 9.594 -6.148 -16.274 1.00 79.69 94 ASN A N 1
ATOM 712 C CA . ASN A 1 94 ? 8.410 -5.874 -17.098 1.00 79.69 94 ASN A CA 1
ATOM 713 C C . ASN A 1 94 ? 7.344 -6.974 -16.984 1.00 79.69 94 ASN A C 1
ATOM 715 O O . ASN A 1 94 ? 6.147 -6.695 -16.989 1.00 79.69 94 ASN A O 1
ATOM 719 N N . ARG A 1 95 ? 7.773 -8.236 -16.850 1.00 84.50 95 ARG A N 1
ATOM 720 C CA . ARG A 1 95 ? 6.856 -9.371 -16.697 1.00 84.50 95 ARG A CA 1
ATOM 721 C C . ARG A 1 95 ? 6.270 -9.472 -15.290 1.00 84.50 95 ARG A C 1
ATOM 723 O O . ARG A 1 95 ? 5.106 -9.837 -15.144 1.00 84.50 95 ARG A O 1
ATOM 730 N N . TRP A 1 96 ? 7.071 -9.200 -14.262 1.00 85.00 96 TRP A N 1
ATOM 731 C CA . TRP A 1 96 ? 6.709 -9.504 -12.875 1.00 85.00 96 TRP A CA 1
ATOM 732 C C . TRP A 1 96 ? 6.220 -8.306 -12.068 1.00 85.00 96 TRP A C 1
ATOM 734 O O . TRP A 1 96 ? 5.511 -8.508 -11.085 1.00 85.00 96 TRP A O 1
ATOM 744 N N . ILE A 1 97 ? 6.535 -7.072 -12.465 1.00 82.19 97 ILE A N 1
ATOM 745 C CA . ILE A 1 97 ? 6.234 -5.884 -11.662 1.00 82.19 97 ILE A CA 1
ATOM 746 C C . ILE A 1 97 ? 4.742 -5.705 -11.409 1.00 82.19 97 ILE A C 1
ATOM 748 O O . ILE A 1 97 ? 4.341 -5.440 -10.278 1.00 82.19 97 ILE A O 1
ATOM 752 N N . VAL A 1 98 ? 3.913 -5.904 -12.435 1.00 79.88 98 VAL A N 1
ATOM 753 C CA . VAL A 1 98 ? 2.460 -5.759 -12.310 1.00 79.88 98 VAL A CA 1
ATOM 754 C C . VAL A 1 98 ? 1.913 -6.790 -11.327 1.00 79.88 98 VAL A C 1
ATOM 756 O O . VAL A 1 98 ? 1.148 -6.435 -10.433 1.00 79.88 98 VAL A O 1
ATOM 759 N N . ALA A 1 99 ? 2.345 -8.049 -11.439 1.00 84.00 99 ALA A N 1
ATOM 760 C CA . ALA A 1 99 ? 1.913 -9.116 -10.543 1.00 84.00 99 ALA A CA 1
ATOM 761 C C . ALA A 1 99 ? 2.384 -8.873 -9.099 1.00 84.00 99 ALA A C 1
ATOM 763 O O . ALA A 1 99 ? 1.576 -8.944 -8.175 1.00 84.00 99 ALA A O 1
ATOM 764 N N . LEU A 1 100 ? 3.661 -8.525 -8.903 1.00 86.00 100 LEU A N 1
ATOM 765 C CA . LEU A 1 100 ? 4.240 -8.254 -7.584 1.00 86.00 100 LEU A CA 1
ATOM 766 C C . LEU A 1 100 ? 3.551 -7.076 -6.891 1.00 86.00 100 LEU A C 1
ATOM 768 O O . LEU A 1 100 ? 3.104 -7.215 -5.754 1.00 86.00 100 LEU A O 1
ATOM 772 N N . ASN A 1 101 ? 3.401 -5.944 -7.583 1.00 81.19 101 ASN A N 1
ATOM 773 C CA . ASN A 1 101 ? 2.721 -4.778 -7.025 1.00 81.19 101 ASN A CA 1
ATOM 774 C C . ASN A 1 101 ? 1.243 -5.055 -6.743 1.00 81.19 101 ASN A C 1
ATOM 776 O O . ASN A 1 101 ? 0.743 -4.627 -5.707 1.00 81.19 101 ASN A O 1
ATOM 780 N N . SER A 1 102 ? 0.553 -5.810 -7.604 1.00 82.00 102 SER A N 1
ATOM 781 C CA . SER A 1 102 ? -0.854 -6.169 -7.379 1.00 82.00 102 SER A CA 1
ATOM 782 C C . SER A 1 102 ? -1.027 -7.048 -6.140 1.00 82.00 102 SER A C 1
ATOM 784 O O . SER A 1 102 ? -1.924 -6.804 -5.336 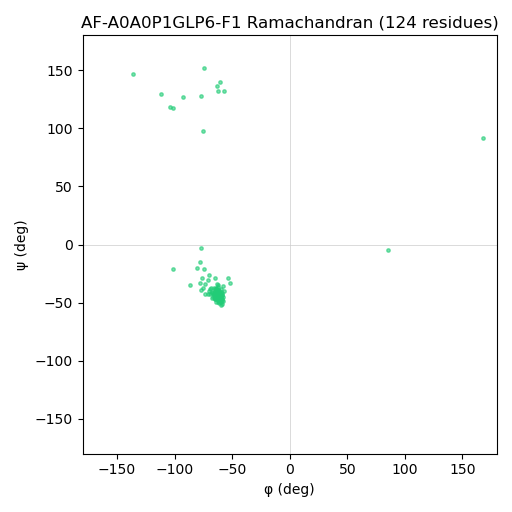1.00 82.00 102 SER A O 1
ATOM 786 N N . ILE A 1 103 ? -0.150 -8.040 -5.947 1.00 88.88 103 ILE A N 1
ATOM 787 C CA . ILE A 1 103 ? -0.177 -8.921 -4.770 1.00 88.88 103 ILE A CA 1
ATOM 788 C C . ILE A 1 103 ? 0.121 -8.126 -3.495 1.00 88.88 103 ILE A C 1
ATOM 790 O O . ILE A 1 103 ? -0.604 -8.259 -2.510 1.00 88.88 103 ILE A O 1
ATOM 794 N N . LEU A 1 104 ? 1.149 -7.272 -3.508 1.00 85.75 104 LEU A N 1
ATOM 795 C CA . LEU A 1 104 ? 1.513 -6.444 -2.352 1.00 85.75 104 LEU A CA 1
ATOM 796 C C . LEU A 1 104 ? 0.420 -5.426 -2.003 1.00 85.75 104 LEU A C 1
ATOM 798 O O . LEU A 1 104 ? 0.135 -5.209 -0.822 1.00 85.75 104 LEU A O 1
ATOM 802 N N . ALA A 1 105 ? -0.224 -4.840 -3.015 1.00 81.50 105 ALA A N 1
ATOM 803 C CA . ALA A 1 105 ? -1.358 -3.938 -2.847 1.00 81.50 105 ALA A CA 1
ATOM 804 C C . ALA A 1 105 ? -2.573 -4.657 -2.242 1.00 81.50 105 ALA A C 1
ATOM 806 O O . ALA A 1 105 ? -3.144 -4.169 -1.268 1.00 81.50 105 ALA A O 1
ATOM 807 N N . LEU A 1 106 ? -2.929 -5.838 -2.757 1.00 87.06 106 LEU A N 1
ATOM 808 C CA . LEU A 1 106 ? -4.013 -6.661 -2.210 1.00 87.06 106 LEU A CA 1
ATOM 809 C C . LEU A 1 106 ? -3.725 -7.094 -0.773 1.00 87.06 106 LEU A C 1
ATOM 811 O O . LEU A 1 106 ? -4.598 -6.991 0.084 1.00 87.06 106 LEU A O 1
ATOM 815 N N . MET A 1 107 ? -2.500 -7.534 -0.488 1.00 89.44 107 MET A N 1
ATOM 816 C CA . MET A 1 107 ? -2.100 -7.930 0.861 1.00 89.44 107 MET A CA 1
ATOM 817 C C . MET A 1 107 ? -2.171 -6.747 1.832 1.00 89.44 107 MET A C 1
ATOM 819 O O . MET A 1 107 ? -2.697 -6.897 2.934 1.00 89.44 107 MET A O 1
ATOM 823 N N . SER A 1 108 ? -1.739 -5.556 1.401 1.00 84.88 108 SER A N 1
ATOM 824 C CA . SER A 1 108 ? -1.877 -4.316 2.176 1.00 84.88 108 SER A CA 1
ATOM 825 C C . SER A 1 108 ? -3.346 -3.982 2.459 1.00 84.88 108 SER A C 1
ATOM 827 O O . SER A 1 108 ? -3.716 -3.722 3.601 1.00 84.88 108 SER A O 1
ATOM 829 N N . LEU A 1 109 ? -4.215 -4.084 1.450 1.00 85.06 109 LEU A N 1
ATOM 830 C CA . LEU A 1 109 ? -5.643 -3.812 1.600 1.00 85.06 109 LEU A CA 1
ATOM 831 C C . LEU A 1 109 ? -6.329 -4.800 2.555 1.00 85.06 109 LEU A C 1
ATOM 833 O O . LEU A 1 109 ? -7.082 -4.384 3.434 1.00 85.06 109 LEU A O 1
ATOM 837 N N . VAL A 1 110 ? -6.063 -6.100 2.405 1.00 90.25 110 VAL A N 1
ATOM 838 C CA . VAL A 1 110 ? -6.660 -7.150 3.245 1.00 90.25 110 VAL A CA 1
ATOM 839 C C . VAL A 1 110 ? -6.202 -7.004 4.692 1.00 90.25 110 VAL A C 1
ATOM 841 O O . VAL A 1 110 ? -7.024 -7.046 5.603 1.00 90.25 110 VAL A O 1
ATOM 844 N N . THR A 1 111 ? -4.906 -6.795 4.920 1.00 89.12 111 THR A N 1
ATOM 845 C CA . THR A 1 111 ? -4.367 -6.620 6.277 1.00 89.12 111 THR A CA 1
ATOM 846 C C . THR A 1 111 ? -4.885 -5.343 6.930 1.00 89.12 111 THR A C 1
ATOM 848 O O . THR A 1 111 ? -5.247 -5.373 8.105 1.00 89.12 111 THR A O 1
ATOM 851 N N . PHE A 1 112 ? -5.039 -4.256 6.171 1.00 84.56 112 PHE A N 1
ATOM 852 C CA . PHE A 1 112 ? -5.688 -3.042 6.659 1.00 84.56 112 PHE A CA 1
ATOM 853 C C . PHE A 1 112 ? -7.153 -3.289 7.045 1.00 84.56 112 PHE A C 1
ATOM 855 O O . PHE A 1 112 ? -7.563 -2.965 8.159 1.00 84.56 112 PHE A O 1
ATOM 862 N N . ALA A 1 113 ? -7.938 -3.922 6.168 1.00 87.06 113 ALA A N 1
ATOM 863 C CA . ALA A 1 113 ? -9.341 -4.233 6.438 1.00 87.06 113 ALA A CA 1
ATOM 864 C C . ALA A 1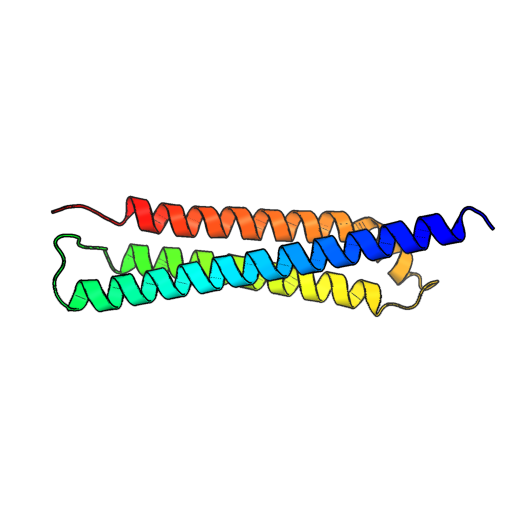 113 ? -9.507 -5.134 7.672 1.00 87.06 113 ALA A C 1
ATOM 866 O O . ALA A 1 113 ? -10.375 -4.881 8.504 1.00 87.06 113 ALA A O 1
ATOM 867 N N . LEU A 1 114 ? -8.639 -6.138 7.836 1.00 88.56 114 LEU A N 1
ATOM 868 C CA . LEU A 1 114 ? -8.609 -6.984 9.031 1.00 88.56 114 LEU A CA 1
ATOM 869 C C . LEU A 1 114 ? -8.268 -6.183 10.291 1.00 88.56 114 LEU A C 1
ATOM 871 O O . LEU A 1 114 ? -8.914 -6.371 11.317 1.00 88.56 114 LEU A O 1
ATOM 875 N N . GLY A 1 115 ? -7.309 -5.255 10.220 1.00 84.25 115 GLY A N 1
ATOM 876 C CA . GLY A 1 115 ? -6.971 -4.373 11.339 1.00 84.25 115 GLY A CA 1
ATOM 877 C C . GLY A 1 115 ? -8.163 -3.533 11.806 1.00 84.25 115 GLY A C 1
ATOM 878 O O . GLY A 1 115 ? -8.425 -3.454 13.010 1.00 84.25 115 GLY A O 1
ATOM 879 N N . VAL A 1 116 ? -8.931 -2.980 10.859 1.00 83.19 116 VAL A N 1
ATOM 880 C CA . VAL A 1 116 ? -10.190 -2.266 11.139 1.00 83.19 116 VAL A CA 1
ATOM 881 C C . VAL A 1 116 ? -11.241 -3.210 11.723 1.00 83.19 116 VAL A C 1
ATOM 883 O O . VAL A 1 116 ? -11.875 -2.875 12.720 1.00 83.19 116 VAL A O 1
ATOM 886 N N . LEU A 1 117 ? -11.412 -4.400 11.145 1.00 86.25 117 LEU A N 1
ATOM 887 C CA . LEU A 1 117 ? -12.395 -5.381 11.603 1.00 86.25 117 LEU A CA 1
ATOM 888 C C . LEU A 1 117 ? -12.123 -5.824 13.045 1.00 86.25 117 LEU A C 1
ATOM 890 O O . LEU A 1 117 ? -13.044 -5.865 13.854 1.00 86.25 117 LEU A O 1
ATOM 894 N N . PHE A 1 118 ? -10.865 -6.100 13.392 1.00 85.19 118 PHE A N 1
ATOM 895 C CA . PHE A 1 118 ? -10.487 -6.426 14.765 1.00 85.19 118 PHE A CA 1
ATOM 896 C C . PHE A 1 118 ? -10.795 -5.278 15.721 1.00 85.19 118 PHE A C 1
ATOM 898 O O . PHE A 1 118 ? -11.318 -5.524 16.802 1.00 85.19 118 PHE A O 1
ATOM 905 N N . LEU A 1 119 ? -10.564 -4.031 15.310 1.00 80.12 119 LEU A N 1
ATOM 906 C CA . LEU A 1 119 ? -10.924 -2.862 16.109 1.00 80.12 119 LEU A CA 1
ATOM 907 C C . LEU A 1 119 ? -12.429 -2.800 16.377 1.00 80.12 119 LEU A C 1
ATOM 909 O O . LEU A 1 119 ? -12.828 -2.656 17.528 1.00 80.12 119 LEU A O 1
ATOM 913 N N . LEU A 1 120 ? -13.246 -2.967 15.336 1.00 80.88 120 LEU A N 1
ATOM 914 C CA . LEU A 1 120 ? -14.708 -2.921 15.431 1.00 80.88 120 LEU A CA 1
ATOM 915 C C . LEU A 1 120 ? -15.298 -4.102 16.216 1.00 80.88 120 LEU A C 1
ATOM 917 O O . LEU A 1 120 ? -16.258 -3.933 16.959 1.00 80.88 120 LEU A O 1
ATOM 921 N N . LEU A 1 121 ? -14.736 -5.304 16.078 1.00 81.06 121 LEU A N 1
ATOM 922 C CA . LEU A 1 121 ? -15.174 -6.478 16.843 1.00 81.06 121 LEU A CA 1
ATOM 923 C C . LEU A 1 121 ? -14.677 -6.441 18.293 1.00 81.06 121 LEU A C 1
ATOM 925 O O . LEU A 1 121 ? -15.312 -6.998 19.183 1.00 81.06 121 LEU A O 1
ATOM 929 N N . GLY A 1 122 ? -13.534 -5.799 18.537 1.00 71.81 122 GLY A N 1
ATOM 930 C CA . GLY A 1 122 ? -12.957 -5.627 19.867 1.00 71.81 122 GLY A CA 1
ATOM 931 C C . GLY A 1 122 ? -13.672 -4.590 20.723 1.00 71.81 122 GLY A C 1
ATOM 932 O O . GLY A 1 122 ? -13.538 -4.626 21.945 1.00 71.81 122 GLY A O 1
ATOM 933 N N . THR A 1 123 ? -14.417 -3.667 20.116 1.00 69.81 123 THR A N 1
ATOM 934 C CA . THR A 1 123 ? -15.242 -2.712 20.854 1.00 69.81 123 THR A CA 1
ATOM 935 C C . THR A 1 123 ? -16.494 -3.409 21.377 1.00 69.81 123 THR A C 1
ATOM 937 O O . THR A 1 123 ? -17.476 -3.558 20.656 1.00 69.81 123 THR A O 1
ATOM 940 N N . SER A 1 124 ? -16.470 -3.823 22.645 1.00 59.12 124 SER A N 1
ATOM 941 C CA . SER A 1 124 ? -17.679 -4.254 23.351 1.00 59.12 124 SER A CA 1
ATOM 942 C C . SER A 1 124 ? -18.282 -3.060 24.086 1.00 59.12 124 SER A C 1
ATOM 944 O O . SER A 1 124 ? -17.591 -2.384 24.858 1.00 59.12 124 SER A O 1
ATOM 946 N N . SER A 1 125 ? -19.574 -2.805 23.856 1.00 49.38 125 SER A N 1
ATOM 947 C CA . SER A 1 125 ? -20.360 -1.953 24.754 1.00 49.38 125 SER A CA 1
ATOM 948 C C . SER A 1 125 ? -20.414 -2.623 26.121 1.00 49.38 125 SER A C 1
ATOM 950 O O . SER A 1 125 ? -20.590 -3.844 26.189 1.00 49.38 125 SER A O 1
ATOM 952 N N . LYS A 1 126 ? -20.230 -1.842 27.188 1.00 47.62 126 LYS A N 1
ATOM 953 C CA . LYS A 1 126 ? -20.770 -2.229 28.494 1.00 47.62 126 LYS A CA 1
ATOM 954 C C . LYS A 1 126 ? -22.293 -2.182 28.457 1.00 47.62 126 LYS A C 1
ATOM 956 O O . LYS A 1 126 ? -22.827 -1.407 27.626 1.00 47.62 126 LYS A O 1
#